Protein AF-A0A7W1P837-F1 (afdb_monomer)

Structure (mmCIF, N/CA/C/O backbone):
data_AF-A0A7W1P837-F1
#
_entry.id   AF-A0A7W1P837-F1
#
loop_
_atom_site.group_PDB
_atom_site.id
_atom_site.type_symbol
_atom_site.label_atom_id
_atom_site.label_alt_id
_atom_site.label_comp_id
_atom_site.label_asym_id
_atom_site.label_entity_id
_atom_site.label_seq_id
_atom_site.pdbx_PDB_ins_code
_atom_site.Cartn_x
_atom_site.Cartn_y
_atom_site.Cartn_z
_atom_site.occupancy
_atom_site.B_iso_or_equiv
_atom_site.auth_seq_id
_atom_site.auth_comp_id
_atom_site.auth_asym_id
_atom_site.auth_atom_id
_atom_site.pdbx_PDB_model_num
ATOM 1 N N . MET A 1 1 ? 48.518 6.391 -55.895 1.00 60.28 1 MET A N 1
ATOM 2 C CA . MET A 1 1 ? 48.719 6.227 -54.437 1.00 60.28 1 MET A CA 1
ATOM 3 C C . MET A 1 1 ? 47.821 7.145 -53.599 1.00 60.28 1 MET A C 1
ATOM 5 O O . MET A 1 1 ? 47.136 6.617 -52.742 1.00 60.28 1 MET A O 1
ATOM 9 N N . ARG A 1 2 ? 47.715 8.458 -53.885 1.00 61.59 2 ARG A N 1
ATOM 10 C CA . ARG A 1 2 ? 46.823 9.397 -53.152 1.00 61.59 2 ARG A CA 1
ATOM 11 C C . ARG A 1 2 ? 45.333 8.993 -53.099 1.00 61.59 2 ARG A C 1
ATOM 13 O O . ARG A 1 2 ? 44.737 8.993 -52.039 1.00 61.59 2 ARG A O 1
ATOM 20 N N . ARG A 1 3 ? 44.755 8.502 -54.205 1.00 66.06 3 ARG A N 1
ATOM 21 C CA . ARG A 1 3 ? 43.342 8.059 -54.225 1.00 66.06 3 ARG A CA 1
ATOM 22 C C . ARG A 1 3 ? 43.028 6.875 -53.295 1.00 66.06 3 ARG A C 1
ATOM 24 O O . ARG A 1 3 ? 41.887 6.719 -52.885 1.00 66.06 3 ARG A O 1
ATOM 31 N N . MET A 1 4 ? 44.022 6.040 -52.971 1.00 67.19 4 MET A N 1
ATOM 32 C CA . MET A 1 4 ? 43.840 4.907 -52.052 1.00 67.19 4 MET A CA 1
ATOM 33 C C . MET A 1 4 ? 43.934 5.347 -50.589 1.00 67.19 4 MET A C 1
ATOM 35 O O . MET A 1 4 ? 43.192 4.832 -49.762 1.00 67.19 4 MET A O 1
ATOM 39 N N . THR A 1 5 ? 44.793 6.322 -50.270 1.00 74.00 5 THR A N 1
ATOM 40 C CA . THR A 1 5 ? 44.876 6.886 -48.913 1.00 74.00 5 THR A CA 1
ATOM 41 C C . THR A 1 5 ? 43.612 7.665 -48.554 1.00 74.00 5 THR A C 1
ATOM 43 O O . THR A 1 5 ? 43.130 7.546 -47.431 1.00 74.00 5 THR A O 1
ATOM 46 N N . ASP A 1 6 ? 43.018 8.367 -49.524 1.00 75.12 6 ASP A N 1
ATOM 47 C CA . ASP A 1 6 ? 41.766 9.111 -49.332 1.00 75.12 6 ASP A CA 1
ATOM 48 C C . A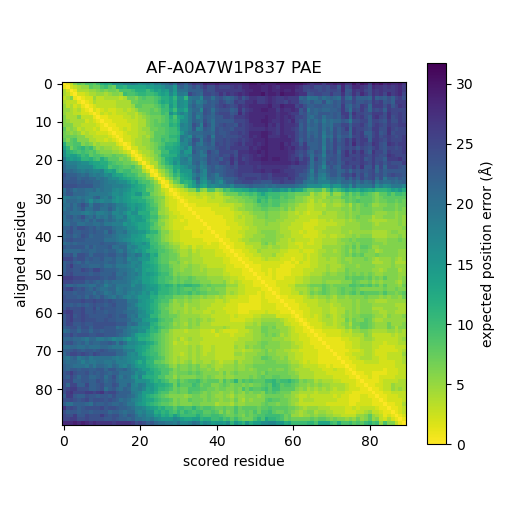SP A 1 6 ? 40.576 8.163 -49.081 1.00 75.12 6 ASP A C 1
ATOM 50 O O . ASP A 1 6 ? 39.746 8.409 -48.207 1.00 75.12 6 ASP A O 1
ATOM 54 N N . ALA A 1 7 ? 40.528 7.030 -49.794 1.00 75.69 7 ALA A N 1
ATOM 55 C CA . ALA A 1 7 ? 39.500 6.005 -49.610 1.00 75.69 7 ALA A CA 1
ATOM 56 C C . ALA A 1 7 ? 39.597 5.313 -48.239 1.00 75.69 7 ALA A C 1
ATOM 58 O O . 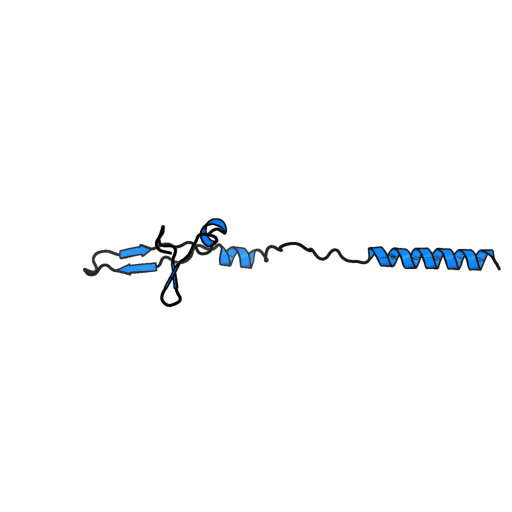ALA A 1 7 ? 38.579 5.091 -47.587 1.00 75.69 7 ALA A O 1
ATOM 59 N N . ILE A 1 8 ? 40.814 5.016 -47.771 1.00 80.62 8 ILE A N 1
ATOM 60 C CA . ILE A 1 8 ? 41.041 4.430 -46.440 1.00 80.62 8 ILE A CA 1
ATOM 61 C C . ILE A 1 8 ? 40.638 5.420 -45.339 1.00 80.62 8 ILE A C 1
ATOM 63 O O . ILE A 1 8 ? 39.984 5.027 -44.374 1.00 80.62 8 ILE A O 1
ATOM 67 N N . GLY A 1 9 ? 40.966 6.706 -45.505 1.00 80.31 9 GLY A N 1
ATOM 68 C CA . GLY A 1 9 ? 40.551 7.760 -44.578 1.00 80.31 9 GLY A CA 1
ATOM 69 C C . GLY A 1 9 ? 39.029 7.889 -44.479 1.00 80.31 9 GLY A C 1
ATOM 70 O O . GLY A 1 9 ? 38.488 7.942 -43.377 1.00 80.31 9 GLY A O 1
ATOM 71 N N . LEU A 1 10 ? 38.324 7.855 -45.614 1.00 81.12 10 LEU A N 1
ATOM 72 C CA . LEU A 1 10 ? 36.862 7.927 -45.644 1.00 81.12 10 LEU A CA 1
ATOM 73 C C . LEU A 1 10 ? 36.208 6.720 -44.955 1.00 81.12 10 LEU A C 1
ATOM 75 O O . LEU A 1 10 ? 35.274 6.892 -44.175 1.00 81.12 10 LEU A O 1
ATOM 79 N N . VAL A 1 11 ? 36.720 5.510 -45.197 1.00 83.25 11 VAL A N 1
ATOM 80 C CA . VAL A 1 11 ? 36.220 4.283 -44.554 1.00 83.25 11 VAL A CA 1
ATOM 81 C C . VAL A 1 11 ? 36.471 4.307 -43.044 1.00 83.25 11 VAL A C 1
ATOM 83 O O . VAL A 1 11 ? 35.589 3.925 -42.278 1.00 83.25 11 VAL A O 1
ATOM 86 N N . ALA A 1 12 ? 37.625 4.810 -42.600 1.00 80.88 12 ALA A N 1
ATOM 87 C CA . ALA A 1 12 ? 37.930 4.952 -41.178 1.00 80.88 12 ALA A CA 1
ATOM 88 C C . ALA A 1 12 ? 36.992 5.956 -40.480 1.00 80.88 12 ALA A C 1
ATOM 90 O O . ALA A 1 12 ? 36.519 5.691 -39.375 1.00 80.88 12 ALA A O 1
ATOM 91 N N . VAL A 1 13 ? 36.664 7.071 -41.140 1.00 81.88 13 VAL A N 1
ATOM 92 C CA . VAL A 1 13 ? 35.699 8.062 -40.630 1.00 81.88 13 VAL A CA 1
ATOM 93 C C . VAL A 1 13 ? 34.278 7.489 -40.583 1.00 81.88 13 VAL A C 1
ATOM 95 O O . VAL A 1 13 ? 33.556 7.700 -39.604 1.00 81.88 13 VAL A O 1
ATOM 98 N N . LEU A 1 14 ? 33.877 6.715 -41.595 1.00 80.00 14 LEU A N 1
ATOM 99 C CA . LEU A 1 14 ? 32.570 6.051 -41.615 1.00 80.00 14 LEU A CA 1
ATOM 100 C C . LEU A 1 14 ? 32.449 4.991 -40.504 1.00 80.00 14 LEU A C 1
ATOM 102 O O . LEU A 1 14 ? 31.423 4.894 -39.836 1.00 80.00 14 LEU A O 1
ATOM 106 N N . ALA A 1 15 ? 33.513 4.222 -40.263 1.00 77.75 15 ALA A N 1
ATOM 107 C CA . ALA A 1 15 ? 33.544 3.216 -39.204 1.00 77.75 15 ALA A CA 1
ATOM 108 C C . ALA A 1 15 ? 33.532 3.847 -37.799 1.00 77.75 15 ALA A C 1
ATOM 110 O O . ALA A 1 15 ? 32.837 3.359 -36.908 1.00 77.75 15 ALA A O 1
ATOM 111 N N . ALA A 1 16 ? 34.247 4.959 -37.604 1.00 76.75 16 ALA A N 1
ATOM 112 C CA . ALA A 1 16 ? 34.266 5.679 -36.331 1.00 76.75 16 ALA A CA 1
ATOM 113 C C . ALA A 1 16 ? 32.908 6.324 -35.997 1.00 76.75 16 ALA A C 1
ATOM 115 O O . ALA A 1 16 ? 32.506 6.358 -34.835 1.00 76.75 16 ALA A O 1
ATOM 116 N N . THR A 1 17 ? 32.173 6.795 -37.008 1.00 72.12 17 THR A N 1
ATOM 117 C CA . THR A 1 17 ? 30.840 7.388 -36.815 1.00 72.12 17 THR A CA 1
ATOM 118 C C . THR A 1 17 ? 29.761 6.345 -36.530 1.00 72.12 17 THR A C 1
ATOM 120 O O . THR A 1 17 ? 28.863 6.620 -35.739 1.00 72.12 17 THR A O 1
ATOM 123 N N . ALA A 1 18 ? 29.876 5.123 -37.060 1.00 70.25 18 ALA A N 1
ATOM 124 C CA . ALA A 1 18 ? 28.963 4.022 -36.733 1.00 70.25 18 ALA A CA 1
ATOM 125 C C . ALA A 1 18 ? 29.011 3.616 -35.244 1.00 70.25 18 ALA A C 1
ATOM 127 O O . ALA A 1 18 ? 27.982 3.272 -34.663 1.00 70.25 18 ALA A O 1
ATOM 128 N N . GLY A 1 19 ? 30.182 3.713 -34.600 1.00 68.25 19 GLY A N 1
ATOM 129 C CA . GLY A 1 19 ? 30.349 3.421 -33.170 1.00 68.25 19 GLY A CA 1
ATOM 130 C C . GLY A 1 19 ? 29.615 4.392 -32.235 1.00 68.25 19 GLY A C 1
ATOM 131 O O . GLY A 1 19 ? 29.229 4.001 -31.136 1.00 68.25 19 GLY A O 1
ATOM 132 N N . LEU A 1 20 ? 29.357 5.631 -32.674 1.00 68.75 20 LEU A N 1
ATOM 133 C CA . LEU A 1 20 ? 28.609 6.629 -31.894 1.00 68.75 20 LEU A CA 1
ATOM 134 C C . LEU A 1 20 ? 27.114 6.284 -31.769 1.00 68.75 20 LEU A C 1
ATOM 136 O O . LEU A 1 20 ? 26.479 6.685 -30.799 1.00 68.75 20 LEU A O 1
ATOM 140 N N . PHE A 1 21 ? 26.560 5.506 -32.705 1.00 63.44 21 PHE A N 1
ATOM 141 C CA . PHE A 1 21 ? 25.156 5.070 -32.696 1.00 63.44 21 PHE A CA 1
ATOM 142 C C . PHE A 1 21 ? 24.946 3.692 -32.044 1.00 63.44 21 PHE A C 1
ATOM 144 O O . PHE A 1 21 ? 23.819 3.209 -31.978 1.00 63.44 21 PHE A O 1
ATOM 151 N N . ALA A 1 22 ? 26.011 3.052 -31.546 1.00 63.44 22 ALA A N 1
ATOM 152 C CA . ALA A 1 22 ? 25.955 1.726 -30.924 1.00 63.44 22 ALA A CA 1
ATOM 153 C C . ALA A 1 22 ? 25.518 1.747 -29.444 1.00 63.44 22 ALA A C 1
ATOM 155 O O . ALA A 1 22 ? 25.490 0.704 -28.790 1.00 63.44 22 ALA A O 1
ATOM 156 N N . GLN A 1 23 ? 25.184 2.917 -28.891 1.00 70.50 23 GLN A N 1
ATOM 157 C CA . GLN A 1 23 ? 24.647 3.014 -27.538 1.00 70.50 23 GLN A CA 1
ATOM 158 C C . GLN A 1 23 ? 23.219 2.461 -27.526 1.00 70.50 23 GLN A C 1
ATOM 160 O O . GLN A 1 23 ? 22.289 3.101 -28.014 1.00 70.50 23 GLN A O 1
ATOM 165 N N . SER A 1 24 ? 23.031 1.264 -26.963 1.00 64.94 24 SER A N 1
ATOM 166 C CA . SER A 1 24 ? 21.689 0.752 -26.695 1.00 64.94 24 SER A CA 1
ATOM 167 C C . SER A 1 24 ? 20.965 1.741 -25.786 1.00 64.94 24 SER A C 1
ATOM 169 O O . SER A 1 24 ? 21.456 2.040 -24.694 1.00 64.94 24 SER A O 1
ATOM 171 N N . THR A 1 25 ? 19.790 2.216 -26.190 1.00 65.38 25 THR A N 1
ATOM 172 C CA . THR A 1 25 ? 18.870 2.918 -25.295 1.00 65.38 25 THR A CA 1
ATOM 173 C C . THR A 1 25 ? 18.330 1.903 -24.291 1.00 65.38 25 THR A C 1
ATOM 175 O O . THR A 1 25 ? 17.240 1.358 -24.465 1.00 65.38 25 THR A O 1
ATOM 178 N N . ALA A 1 26 ? 19.115 1.589 -23.258 1.00 67.44 26 ALA A N 1
ATOM 179 C CA . ALA A 1 26 ? 18.573 0.962 -22.065 1.00 67.44 26 ALA A CA 1
ATOM 180 C C . ALA A 1 26 ? 17.427 1.860 -21.594 1.00 67.44 26 ALA A C 1
ATOM 182 O O . ALA A 1 26 ? 17.585 3.077 -21.537 1.00 67.44 26 ALA A O 1
ATOM 183 N N . SER A 1 27 ? 16.257 1.282 -21.348 1.00 68.62 27 SER A N 1
ATOM 184 C CA . SER A 1 27 ? 15.068 2.023 -20.940 1.00 68.62 27 SER A CA 1
ATOM 185 C C . SER A 1 27 ? 15.370 2.824 -19.669 1.00 68.62 27 SER A C 1
ATOM 187 O O . SER A 1 27 ? 15.425 2.260 -18.580 1.00 68.62 27 SER A O 1
ATOM 189 N N . THR A 1 28 ? 15.586 4.133 -19.802 1.00 73.31 28 THR A N 1
ATOM 190 C CA . THR A 1 28 ? 15.994 5.042 -18.716 1.00 73.31 28 THR A CA 1
ATOM 191 C C . THR A 1 28 ? 14.820 5.500 -17.837 1.00 73.31 28 THR A C 1
ATOM 193 O O . THR A 1 28 ? 14.919 6.506 -17.139 1.00 73.31 28 THR A O 1
ATOM 196 N N . GLY A 1 29 ? 13.696 4.780 -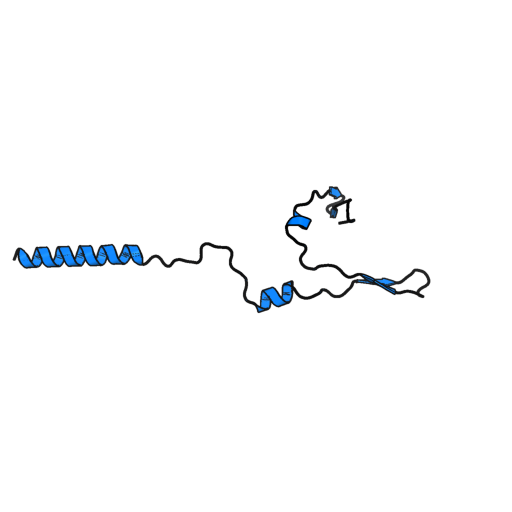17.869 1.00 81.88 29 GLY A N 1
ATOM 197 C CA . GLY A 1 29 ? 12.465 5.116 -17.153 1.00 81.88 29 GLY A CA 1
ATOM 198 C C . GLY A 1 29 ? 12.100 4.104 -16.070 1.00 81.88 29 GLY A C 1
ATOM 199 O O . GLY A 1 29 ? 12.717 3.047 -15.948 1.00 81.88 29 GLY A O 1
ATOM 200 N N . TYR A 1 30 ? 11.058 4.422 -15.298 1.00 85.44 30 TYR A N 1
ATOM 201 C CA . TYR A 1 30 ? 10.439 3.457 -14.392 1.00 85.44 30 TYR A CA 1
ATOM 202 C C . TYR A 1 30 ? 9.935 2.257 -15.189 1.00 85.44 30 TYR A C 1
ATOM 204 O O . TYR A 1 30 ? 9.145 2.404 -16.121 1.00 85.44 30 TYR A O 1
ATOM 212 N N . LEU A 1 31 ? 10.408 1.072 -14.814 1.00 87.25 31 LEU A N 1
ATOM 213 C CA . LEU A 1 31 ? 10.009 -0.174 -15.448 1.00 87.25 31 LEU A CA 1
ATOM 214 C C . LEU A 1 31 ? 8.917 -0.832 -14.629 1.00 87.25 31 LEU A C 1
ATOM 216 O O . LEU A 1 31 ? 9.035 -0.982 -13.412 1.00 87.25 31 LEU A O 1
ATOM 220 N N . THR A 1 32 ? 7.865 -1.258 -15.315 1.00 90.25 32 THR A N 1
ATOM 221 C CA . THR A 1 32 ? 6.864 -2.126 -14.713 1.00 90.25 32 THR A CA 1
ATOM 222 C C . THR A 1 32 ? 7.468 -3.521 -14.539 1.00 90.25 32 THR A C 1
ATOM 224 O O . THR A 1 32 ? 8.060 -4.048 -15.487 1.00 90.25 32 THR A O 1
ATOM 227 N N . PRO A 1 33 ? 7.336 -4.139 -13.353 1.00 91.62 33 PRO A N 1
ATOM 228 C CA . PRO A 1 33 ? 7.741 -5.523 -13.151 1.00 91.62 33 PRO A CA 1
ATOM 229 C C . PRO A 1 33 ? 7.006 -6.485 -14.101 1.00 91.62 33 PRO A C 1
ATOM 231 O O . PRO A 1 33 ? 5.943 -6.149 -14.630 1.00 91.62 33 PRO A O 1
ATOM 234 N N . PRO A 1 34 ? 7.515 -7.716 -14.289 1.00 95.81 34 PRO A N 1
ATOM 235 C CA . PRO A 1 34 ? 6.773 -8.761 -14.985 1.00 95.81 34 PRO A CA 1
ATOM 236 C C . PRO A 1 34 ? 5.375 -8.957 -14.389 1.00 95.81 34 PRO A C 1
ATOM 238 O O . PRO A 1 34 ? 5.204 -8.909 -13.169 1.00 95.81 34 PRO A O 1
ATOM 241 N N . LYS A 1 35 ? 4.388 -9.251 -15.246 1.00 95.19 35 LYS A N 1
ATOM 242 C CA . LYS A 1 35 ? 2.969 -9.350 -14.865 1.00 95.19 35 LYS A CA 1
ATOM 243 C C . LYS A 1 35 ? 2.712 -10.253 -13.654 1.00 95.19 35 LYS A C 1
ATOM 245 O O . LYS A 1 35 ? 1.932 -9.882 -12.794 1.00 95.19 35 LYS A O 1
ATOM 250 N N . ALA A 1 36 ? 3.409 -11.383 -13.541 1.00 96.88 36 ALA A N 1
ATOM 251 C CA . ALA A 1 36 ? 3.252 -12.287 -12.399 1.00 96.88 36 ALA A CA 1
ATOM 252 C C . ALA A 1 36 ? 3.536 -11.610 -11.044 1.00 96.88 36 ALA A C 1
ATOM 254 O O . ALA A 1 36 ? 2.890 -11.932 -10.056 1.00 96.88 36 ALA A O 1
ATOM 255 N N . ILE A 1 37 ? 4.480 -10.664 -10.992 1.00 94.56 37 ILE A N 1
ATOM 256 C CA . ILE A 1 37 ? 4.793 -9.914 -9.769 1.00 94.56 37 ILE A CA 1
ATOM 257 C C . ILE A 1 37 ? 3.705 -8.883 -9.480 1.00 94.56 37 ILE A C 1
ATOM 259 O O . ILE A 1 37 ? 3.276 -8.765 -8.338 1.00 94.56 37 ILE A O 1
ATOM 263 N N . VAL A 1 38 ? 3.243 -8.175 -10.513 1.00 93.38 38 VAL A N 1
ATOM 264 C CA . VAL A 1 38 ? 2.135 -7.214 -10.399 1.00 93.38 38 VAL A CA 1
ATOM 265 C C . VAL A 1 38 ? 0.884 -7.915 -9.870 1.00 93.38 38 VAL A C 1
ATOM 267 O O . VAL A 1 38 ? 0.325 -7.484 -8.871 1.00 93.38 38 VAL A O 1
ATOM 270 N N . ASP A 1 39 ? 0.526 -9.061 -10.450 1.00 94.06 39 ASP A N 1
ATOM 271 C CA . ASP A 1 39 ? -0.661 -9.828 -10.066 1.00 94.06 39 ASP A CA 1
ATOM 272 C C . ASP A 1 39 ? -0.606 -10.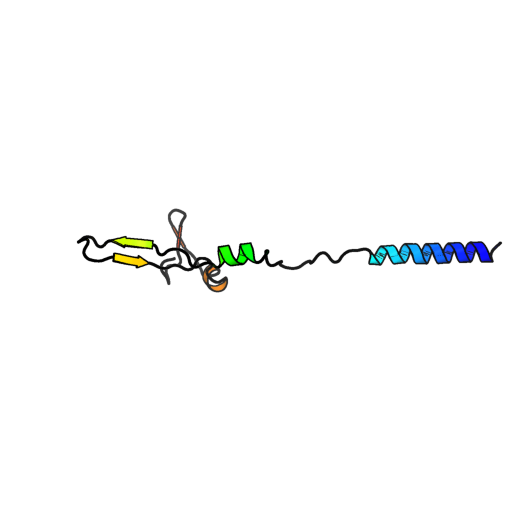313 -8.605 1.00 94.06 39 ASP A C 1
ATOM 274 O O . ASP A 1 39 ? -1.632 -10.362 -7.934 1.00 94.06 39 ASP A O 1
ATOM 278 N N . ILE A 1 40 ? 0.583 -10.657 -8.091 1.00 91.81 40 ILE A N 1
ATOM 279 C CA . ILE A 1 40 ? 0.761 -11.048 -6.683 1.00 91.81 40 ILE A CA 1
ATOM 280 C C . ILE A 1 40 ? 0.577 -9.848 -5.748 1.00 91.81 40 ILE A C 1
ATOM 282 O O . ILE A 1 40 ? -0.010 -9.997 -4.677 1.00 91.81 40 ILE A O 1
ATOM 286 N N . LEU A 1 41 ? 1.103 -8.680 -6.119 1.00 90.44 4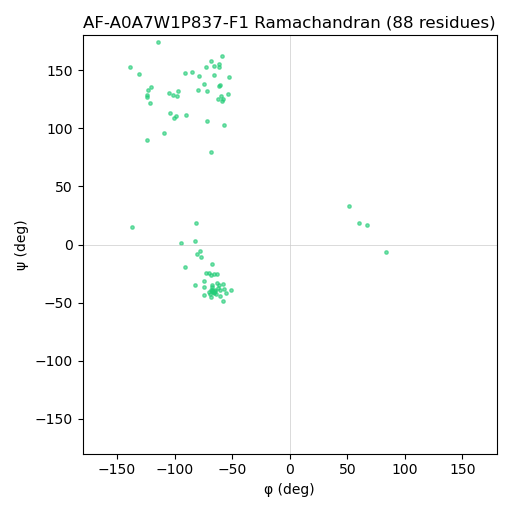1 LEU A N 1
ATOM 287 C CA . LEU A 1 41 ? 1.038 -7.481 -5.282 1.00 90.44 41 LEU A CA 1
ATOM 288 C C . LEU A 1 41 ? -0.360 -6.846 -5.278 1.00 90.44 41 LEU A C 1
ATOM 290 O O . LEU A 1 41 ? -0.811 -6.378 -4.231 1.00 90.44 41 LEU A O 1
ATOM 294 N N . ASP A 1 42 ? -1.046 -6.881 -6.420 1.00 89.81 42 ASP A N 1
ATOM 295 C CA . ASP A 1 42 ? -2.396 -6.336 -6.599 1.00 89.81 42 ASP A CA 1
ATOM 296 C C . ASP A 1 42 ? -3.498 -7.279 -6.087 1.00 89.81 42 ASP A C 1
ATOM 298 O O . ASP A 1 42 ? -4.668 -6.895 -6.031 1.00 89.81 42 ASP A O 1
ATOM 302 N N . ALA A 1 43 ? -3.156 -8.513 -5.704 1.00 91.69 43 ALA A N 1
ATOM 303 C CA . ALA A 1 43 ? -4.118 -9.454 -5.151 1.00 91.69 43 ALA A CA 1
ATOM 304 C C . ALA A 1 43 ? -4.752 -8.921 -3.851 1.00 91.69 43 ALA A C 1
ATOM 306 O O . ALA A 1 43 ? -4.077 -8.394 -2.958 1.00 91.69 43 ALA A O 1
ATOM 307 N N . GLU A 1 44 ? -6.069 -9.110 -3.728 1.00 89.75 44 GLU A N 1
ATOM 308 C CA . GLU A 1 44 ? -6.819 -8.766 -2.519 1.00 89.75 44 GLU A CA 1
ATOM 309 C C . GLU A 1 44 ? -6.289 -9.603 -1.338 1.00 89.75 44 GLU A C 1
ATOM 311 O O . GLU A 1 44 ? -6.244 -10.838 -1.423 1.00 89.75 44 GLU A O 1
ATOM 316 N N . PRO A 1 45 ? -5.868 -8.969 -0.231 1.00 90.12 45 PRO A N 1
ATOM 317 C CA . PRO A 1 45 ? -5.367 -9.696 0.916 1.00 90.12 45 PRO A CA 1
ATOM 318 C C . PRO A 1 45 ? -6.525 -10.380 1.642 1.00 90.12 45 PRO A C 1
ATOM 320 O O . PRO A 1 45 ? -7.665 -9.912 1.642 1.00 90.12 45 PRO A O 1
ATOM 323 N N . LEU A 1 46 ? -6.220 -11.481 2.325 1.00 93.25 46 LEU A N 1
ATOM 324 C CA . LEU A 1 46 ? -7.210 -12.141 3.167 1.00 93.25 46 LEU A CA 1
ATOM 325 C C . LEU A 1 46 ? -7.673 -11.184 4.280 1.00 93.25 46 LEU A C 1
ATOM 327 O O . LEU A 1 46 ? -6.834 -10.519 4.901 1.00 93.25 46 LEU A O 1
ATOM 331 N N . PRO A 1 47 ? -8.986 -11.116 4.561 1.00 94.12 47 PRO A N 1
ATOM 332 C CA . PRO A 1 47 ? -9.496 -10.250 5.608 1.00 94.12 47 PRO A CA 1
ATOM 333 C C . PRO A 1 47 ? -8.999 -10.716 6.978 1.00 94.12 47 PRO A C 1
ATOM 335 O O . PRO A 1 47 ? -8.874 -11.912 7.252 1.00 94.12 47 PRO A O 1
ATOM 338 N N . MET A 1 48 ? -8.759 -9.761 7.873 1.00 94.69 48 MET A N 1
ATOM 339 C CA . MET A 1 48 ? -8.510 -10.061 9.277 1.00 94.69 48 MET A CA 1
ATOM 340 C C . MET A 1 48 ? -9.816 -10.438 9.970 1.00 94.69 48 MET A C 1
ATOM 342 O O . MET A 1 48 ? -10.846 -9.793 9.783 1.00 94.69 48 MET A O 1
ATOM 346 N N . VAL A 1 49 ? -9.760 -11.463 10.812 1.00 96.19 49 VAL A N 1
ATOM 347 C CA . VAL A 1 49 ? -10.911 -11.933 11.584 1.00 96.19 49 VAL A CA 1
ATOM 348 C C . VAL A 1 49 ? -10.803 -11.409 13.010 1.00 96.19 49 VAL A C 1
ATOM 350 O O . VAL A 1 49 ? -9.782 -11.602 13.670 1.00 96.19 49 VAL A O 1
ATOM 353 N N . SER A 1 50 ? -11.868 -10.778 13.497 1.00 96.44 50 SER A N 1
ATOM 354 C CA . SER A 1 50 ? -12.019 -10.401 14.903 1.00 96.44 50 SER A CA 1
ATOM 355 C C . SER A 1 50 ? -13.299 -11.010 15.464 1.00 96.44 50 SER A C 1
ATOM 357 O O . SER A 1 50 ? -14.353 -10.945 14.832 1.00 96.44 50 SER A O 1
ATOM 359 N N . ILE A 1 51 ? -13.207 -11.627 16.640 1.00 97.50 51 ILE A N 1
ATOM 360 C CA . ILE A 1 51 ? -14.324 -12.315 17.293 1.00 97.50 51 ILE A CA 1
ATOM 361 C C . ILE A 1 51 ? -14.822 -11.444 18.444 1.00 97.50 51 ILE A C 1
ATOM 363 O O . ILE A 1 51 ? -14.029 -10.989 19.271 1.00 97.50 51 ILE A O 1
ATOM 367 N N . GLY A 1 52 ? -16.137 -11.225 18.506 1.00 97.19 52 GLY A N 1
ATOM 368 C CA . GLY A 1 52 ? -16.761 -10.449 19.572 1.00 97.19 52 GLY A CA 1
ATOM 369 C C . GLY A 1 52 ? -16.548 -11.083 20.958 1.00 97.19 52 GLY A C 1
ATOM 370 O O . GLY A 1 52 ? -16.444 -12.307 21.061 1.00 97.19 52 GLY A O 1
ATOM 371 N N . PRO A 1 53 ? -16.541 -10.297 22.052 1.00 96.12 53 PRO A N 1
ATOM 372 C CA . PRO A 1 53 ? -16.307 -10.823 23.403 1.00 96.12 53 PRO A CA 1
ATOM 373 C C . PRO A 1 53 ? -17.296 -11.925 23.819 1.00 96.12 53 PRO A C 1
ATOM 375 O O . PRO A 1 53 ? -16.901 -12.911 24.438 1.00 96.12 53 PRO A O 1
ATOM 378 N N . ALA A 1 54 ? -18.568 -11.782 23.427 1.00 97.56 54 ALA A N 1
ATOM 379 C CA . ALA A 1 54 ? -19.623 -12.771 23.660 1.00 97.56 54 ALA A CA 1
ATOM 380 C C . ALA A 1 54 ? -19.567 -13.977 22.697 1.00 97.56 54 ALA A C 1
ATOM 382 O O . ALA A 1 54 ? -20.318 -14.927 22.868 1.00 97.56 54 ALA A O 1
ATOM 383 N N . ARG A 1 55 ? -18.66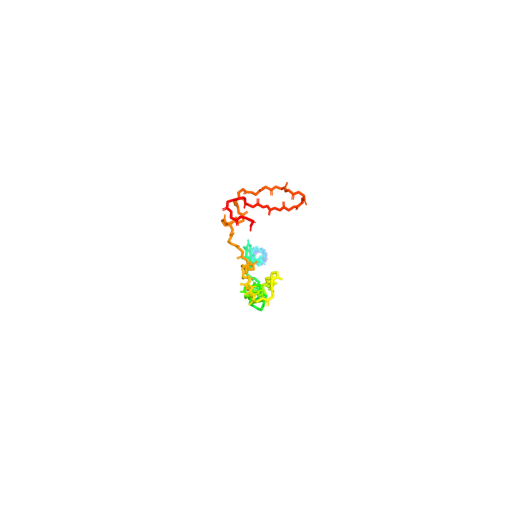9 -13.963 21.699 1.00 95.31 55 ARG A N 1
ATOM 384 C CA . ARG A 1 55 ? -18.516 -14.982 20.641 1.00 95.31 55 ARG A CA 1
ATOM 385 C C . ARG A 1 55 ? -19.742 -15.197 19.742 1.00 95.31 55 ARG A C 1
ATOM 387 O O . ARG A 1 55 ? -19.814 -16.195 19.038 1.00 95.31 55 ARG A O 1
ATOM 394 N N . GLU A 1 56 ? -20.668 -14.245 19.721 1.00 97.62 56 GLU A N 1
ATOM 395 C CA . GLU A 1 56 ? -21.871 -14.293 18.875 1.00 97.62 56 GLU A CA 1
ATOM 396 C C . GLU A 1 56 ? -21.667 -13.639 17.502 1.00 97.62 56 GLU A C 1
ATOM 398 O O . GLU A 1 56 ? -22.416 -13.899 16.565 1.00 97.62 56 GLU A O 1
ATOM 403 N N . THR A 1 57 ? -20.649 -12.786 17.367 1.00 97.38 57 THR A N 1
ATOM 404 C CA . THR A 1 57 ? -20.386 -12.015 16.150 1.00 97.38 57 THR A CA 1
ATOM 405 C C . THR A 1 57 ? -18.933 -12.133 15.712 1.00 97.38 57 THR A C 1
ATOM 407 O O . THR A 1 57 ? -18.012 -12.235 16.528 1.00 97.38 57 THR A O 1
ATOM 410 N N . ILE A 1 58 ? -18.738 -12.106 14.394 1.00 97.38 58 ILE A N 1
ATOM 411 C CA . ILE A 1 58 ? -17.429 -12.086 13.746 1.00 97.38 58 ILE A CA 1
ATOM 412 C C . ILE A 1 58 ? -17.376 -10.864 12.834 1.00 97.38 58 ILE A C 1
ATOM 414 O O . ILE A 1 58 ? -18.261 -10.667 12.003 1.00 97.38 58 ILE A O 1
ATOM 418 N N . ALA A 1 59 ? -16.326 -10.061 12.979 1.00 96.56 59 ALA A N 1
ATOM 419 C CA . ALA A 1 59 ? -15.996 -8.992 12.050 1.00 96.56 59 ALA A CA 1
ATOM 420 C C . ALA A 1 59 ? -14.920 -9.477 11.069 1.00 96.56 59 ALA A C 1
ATOM 422 O O . ALA A 1 59 ? -13.870 -9.972 11.486 1.00 96.56 59 ALA A O 1
ATOM 423 N N . LEU A 1 60 ? -15.186 -9.309 9.772 1.00 96.12 60 LEU A N 1
ATOM 424 C CA . LEU A 1 60 ? -14.214 -9.496 8.696 1.00 96.12 60 LEU A CA 1
ATOM 425 C C . LEU A 1 60 ? -13.707 -8.119 8.265 1.00 96.12 60 LEU A C 1
ATOM 427 O O . LEU A 1 60 ? -14.442 -7.329 7.675 1.00 96.12 60 LEU A O 1
ATOM 431 N N . LEU A 1 61 ? -12.459 -7.820 8.604 1.00 93.31 61 LEU A N 1
ATOM 432 C CA . LEU A 1 61 ? -11.825 -6.529 8.376 1.00 93.31 61 LEU A CA 1
ATOM 433 C C . LEU A 1 61 ? -10.960 -6.612 7.118 1.00 93.31 61 LEU A C 1
ATOM 435 O O . LEU A 1 61 ? -9.934 -7.292 7.105 1.00 93.31 61 LEU A O 1
ATOM 439 N N . SER A 1 62 ? -11.379 -5.921 6.061 1.00 90.62 62 SER A N 1
ATOM 440 C CA . SER A 1 62 ? -10.626 -5.844 4.804 1.00 90.62 62 SER A CA 1
ATOM 441 C C . SER A 1 62 ? -9.673 -4.650 4.823 1.00 90.62 62 SER A C 1
ATOM 443 O O . SER A 1 62 ? -9.974 -3.618 5.426 1.00 90.62 62 SER A O 1
ATOM 445 N N . ARG A 1 63 ? -8.522 -4.780 4.161 1.00 86.31 63 ARG A N 1
ATOM 446 C CA . ARG A 1 63 ? -7.526 -3.710 4.020 1.00 86.31 63 ARG A CA 1
ATOM 447 C C . ARG A 1 63 ? -6.972 -3.697 2.604 1.00 86.31 63 ARG A C 1
ATOM 449 O O . ARG A 1 63 ? -6.886 -4.741 1.973 1.00 86.31 63 ARG A O 1
ATOM 456 N N . ARG A 1 64 ? -6.527 -2.534 2.136 1.00 86.12 64 ARG A N 1
ATOM 457 C CA . ARG A 1 64 ? -5.852 -2.414 0.840 1.00 86.12 64 ARG A CA 1
ATOM 458 C C . ARG A 1 64 ? -4.383 -2.843 0.965 1.00 86.12 64 ARG A C 1
ATOM 460 O O . ARG A 1 64 ? -3.699 -2.398 1.888 1.00 86.12 64 ARG A O 1
ATOM 467 N N . SER A 1 65 ? -3.902 -3.681 0.043 1.00 86.81 65 SER A N 1
ATOM 468 C CA . SER A 1 65 ? -2.485 -4.089 -0.030 1.00 86.81 65 SER A CA 1
ATOM 469 C C . SER A 1 65 ? -1.574 -2.940 -0.469 1.00 86.81 65 SER A C 1
ATOM 471 O O . SER A 1 65 ? -0.515 -2.731 0.117 1.00 86.81 65 SER A O 1
ATOM 473 N N . MET A 1 66 ? -2.012 -2.166 -1.468 1.00 89.62 66 MET A N 1
ATOM 474 C CA . MET A 1 66 ? -1.265 -1.050 -2.056 1.00 89.62 66 MET A CA 1
ATOM 475 C C . MET A 1 66 ? -2.090 0.247 -1.997 1.00 89.62 66 MET A C 1
ATOM 477 O O . MET A 1 66 ? -2.875 0.516 -2.908 1.00 89.62 66 MET A O 1
ATOM 481 N N . PRO A 1 67 ? -1.985 1.041 -0.913 1.00 88.31 67 PRO A N 1
ATOM 482 C CA . PRO A 1 67 ? -2.580 2.377 -0.857 1.00 88.31 67 PRO A CA 1
ATOM 483 C C . PRO A 1 67 ? -1.986 3.299 -1.926 1.00 88.31 67 PRO A C 1
ATOM 485 O O . PRO A 1 67 ? -0.870 3.085 -2.406 1.00 88.31 67 PRO A O 1
ATOM 488 N N . SER A 1 68 ? -2.747 4.322 -2.321 1.00 90.81 68 SER A N 1
ATOM 489 C CA . SER A 1 68 ? -2.289 5.262 -3.344 1.00 90.81 68 SER A CA 1
ATOM 490 C C . SER A 1 68 ? -1.122 6.106 -2.830 1.00 90.81 68 SER A C 1
ATOM 492 O O . SER A 1 68 ? -0.938 6.299 -1.627 1.00 90.81 68 SER A O 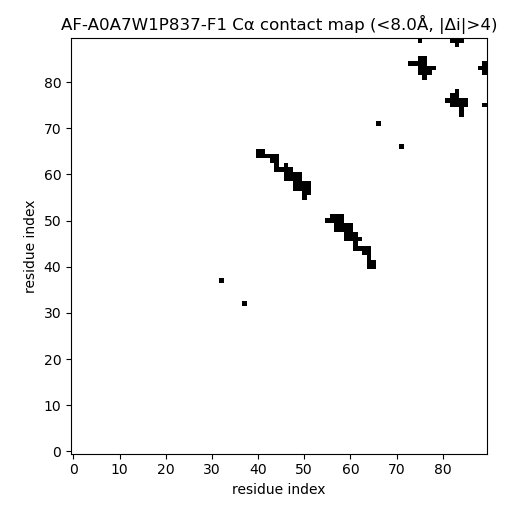1
ATOM 494 N N . ILE A 1 69 ? -0.341 6.656 -3.760 1.00 91.25 69 ILE A N 1
ATOM 495 C CA . ILE A 1 69 ? 0.761 7.560 -3.413 1.00 91.25 69 ILE A CA 1
ATOM 496 C C . ILE A 1 69 ? 0.232 8.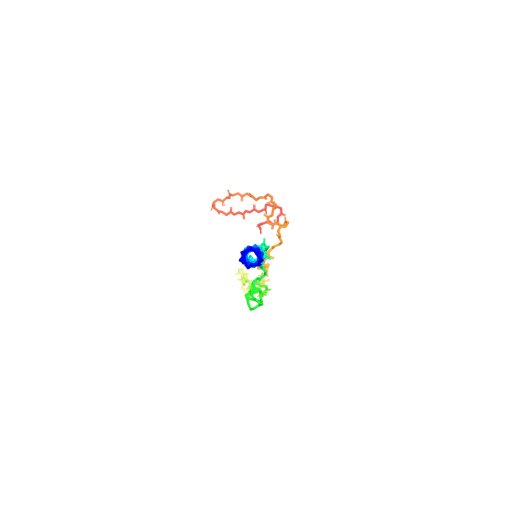794 -2.673 1.00 91.25 69 ILE A C 1
ATOM 498 O O . ILE A 1 69 ? 0.845 9.217 -1.699 1.00 91.25 69 ILE A O 1
ATOM 502 N N . ASP A 1 70 ? -0.924 9.323 -3.077 1.00 93.56 70 ASP A N 1
ATOM 503 C CA . ASP A 1 70 ? -1.539 10.490 -2.435 1.00 93.56 70 ASP A CA 1
ATOM 504 C C . ASP A 1 70 ? -1.905 10.220 -0.973 1.00 93.56 70 ASP A C 1
ATOM 506 O O . ASP A 1 70 ? -1.737 11.092 -0.125 1.00 93.56 70 ASP A O 1
ATOM 510 N N . GLU A 1 71 ? -2.371 9.006 -0.664 1.00 89.75 71 GLU A N 1
ATOM 511 C CA . GLU A 1 71 ? -2.675 8.572 0.701 1.00 89.75 71 GLU A CA 1
ATOM 512 C C . GLU A 1 71 ? -1.391 8.443 1.535 1.00 89.75 71 GLU A C 1
ATOM 514 O O . GLU A 1 71 ? -1.314 8.966 2.647 1.00 89.75 71 GLU A O 1
ATOM 519 N N . LEU A 1 72 ? -0.342 7.833 0.971 1.00 89.50 72 LEU A N 1
ATOM 520 C CA . LEU A 1 72 ? 0.963 7.679 1.628 1.00 89.50 72 LEU A CA 1
ATOM 521 C C . LEU A 1 72 ? 1.720 9.002 1.818 1.00 89.50 72 LEU A C 1
ATOM 523 O O . LEU A 1 72 ? 2.556 9.110 2.719 1.00 89.50 72 LEU A O 1
ATOM 527 N N . ALA A 1 73 ? 1.455 9.996 0.971 1.00 93.44 73 ALA A N 1
ATOM 528 C CA . ALA A 1 73 ? 2.052 11.324 1.052 1.00 93.44 73 ALA A CA 1
ATOM 529 C C . ALA A 1 73 ? 1.424 12.197 2.153 1.00 93.44 73 ALA A C 1
ATOM 531 O O . ALA A 1 73 ? 1.963 13.264 2.465 1.00 93.44 73 ALA A O 1
ATOM 532 N N . GLN A 1 74 ? 0.307 11.768 2.754 1.00 94.12 74 GLN A N 1
ATOM 533 C CA . GLN A 1 74 ? -0.332 12.516 3.832 1.00 94.12 74 GLN A CA 1
ATOM 534 C C . GLN A 1 74 ? 0.550 12.571 5.094 1.00 94.12 74 GLN A C 1
ATOM 536 O O . GLN A 1 74 ? 1.363 11.676 5.345 1.00 94.12 74 GLN A O 1
ATOM 541 N N . PRO A 1 75 ? 0.400 13.610 5.936 1.00 93.38 75 PRO A N 1
ATOM 542 C CA . PRO A 1 75 ? 1.126 13.698 7.198 1.00 93.38 75 PRO A CA 1
ATOM 543 C C . PRO A 1 75 ? 0.821 12.510 8.124 1.00 93.38 75 PRO A C 1
ATOM 545 O O . PRO A 1 75 ? -0.334 12.237 8.443 1.00 93.38 75 PRO A O 1
ATOM 548 N N . MET A 1 76 ? 1.867 11.838 8.613 1.00 94.38 76 MET A N 1
ATOM 549 C CA . MET A 1 76 ? 1.749 10.721 9.556 1.00 94.38 76 MET A CA 1
ATOM 550 C C . MET A 1 76 ? 2.487 11.026 10.860 1.00 94.38 76 MET A C 1
ATOM 552 O O . MET A 1 76 ? 3.645 11.455 10.853 1.00 94.38 76 MET A O 1
ATOM 556 N N . LEU A 1 77 ? 1.847 10.728 11.987 1.00 95.12 77 LEU A N 1
ATOM 557 C CA . LEU A 1 77 ? 2.459 10.764 13.309 1.00 95.12 77 LEU A CA 1
ATOM 558 C C . LEU A 1 77 ? 3.305 9.510 13.537 1.00 95.12 77 LEU A C 1
ATOM 560 O O . LEU A 1 77 ? 2.958 8.422 13.083 1.00 95.12 77 LEU A O 1
ATOM 564 N N . ARG A 1 78 ? 4.419 9.659 14.261 1.00 93.44 78 ARG A N 1
ATOM 565 C CA . ARG A 1 78 ? 5.340 8.565 14.597 1.00 93.44 78 ARG A CA 1
ATOM 566 C C . ARG A 1 78 ? 5.234 8.254 16.088 1.00 93.44 78 ARG A C 1
ATOM 568 O O . ARG A 1 78 ? 5.868 8.937 16.888 1.00 93.44 78 ARG A O 1
ATOM 575 N N . ILE A 1 79 ? 4.435 7.258 16.468 1.00 94.38 79 ILE A N 1
A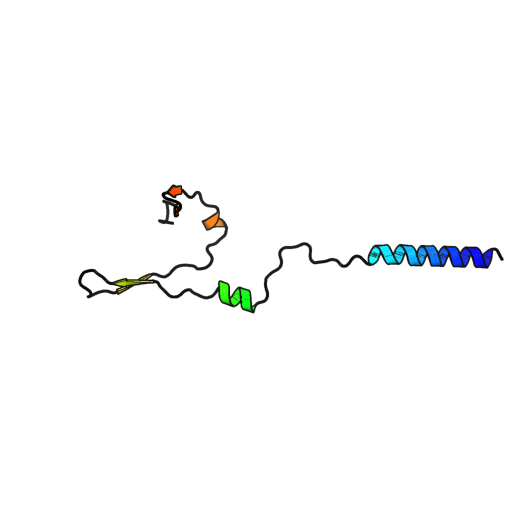TOM 576 C CA . ILE A 1 79 ? 4.145 6.929 17.876 1.00 94.38 79 ILE A CA 1
ATOM 577 C C . ILE A 1 79 ? 4.573 5.493 18.157 1.00 94.38 79 ILE A C 1
ATOM 579 O O . ILE A 1 79 ? 4.117 4.575 17.487 1.00 94.38 79 ILE A O 1
ATOM 583 N N . ALA A 1 80 ? 5.468 5.294 19.129 1.00 94.81 80 ALA A N 1
ATOM 584 C CA . ALA A 1 80 ? 5.995 3.970 19.486 1.00 94.81 80 ALA A CA 1
ATOM 585 C C . ALA A 1 80 ? 6.549 3.170 18.280 1.00 94.81 80 ALA A C 1
ATOM 587 O O . ALA A 1 80 ? 6.431 1.952 18.219 1.00 94.81 80 ALA A O 1
ATOM 588 N N . GLY A 1 81 ? 7.131 3.863 17.291 1.00 94.00 81 GLY A N 1
ATOM 589 C CA . GLY A 1 81 ? 7.637 3.250 16.054 1.00 94.00 81 GLY A CA 1
ATOM 590 C C . GLY A 1 81 ? 6.584 3.015 14.962 1.00 94.00 81 GLY A C 1
ATOM 591 O O . GLY A 1 81 ? 6.956 2.687 13.837 1.00 94.00 81 GLY A O 1
ATOM 592 N N . LEU A 1 82 ? 5.300 3.246 15.243 1.00 91.88 82 LEU A N 1
ATOM 593 C CA . LEU A 1 82 ? 4.210 3.161 14.270 1.00 91.88 82 LEU A CA 1
ATOM 594 C C . LEU A 1 82 ? 4.052 4.474 13.501 1.00 91.88 82 LEU A C 1
ATOM 596 O O . LEU A 1 82 ? 4.290 5.548 14.054 1.00 91.88 82 LEU A O 1
ATOM 600 N N . ARG A 1 83 ? 3.619 4.389 12.237 1.00 91.31 83 ARG A N 1
ATOM 601 C CA . ARG A 1 83 ? 3.207 5.544 11.425 1.00 91.31 83 ARG A CA 1
ATOM 602 C C . ARG A 1 83 ? 1.684 5.561 11.355 1.00 91.31 83 ARG A C 1
ATOM 604 O O . ARG A 1 83 ? 1.113 4.649 10.773 1.00 91.31 83 ARG A O 1
ATOM 611 N N . ILE A 1 84 ? 1.052 6.562 11.961 1.00 91.19 84 ILE A N 1
ATOM 612 C CA . ILE A 1 84 ? -0.410 6.662 12.071 1.00 91.19 84 ILE A CA 1
ATOM 613 C C . ILE A 1 84 ? -0.856 7.994 11.482 1.00 91.19 84 ILE A C 1
ATOM 615 O O . ILE A 1 84 ? -0.367 9.046 11.896 1.00 91.19 84 ILE A O 1
ATOM 619 N N . ASN A 1 85 ? -1.800 7.961 10.549 1.00 92.56 85 ASN A N 1
ATOM 620 C CA . ASN A 1 85 ? -2.529 9.145 10.132 1.00 92.56 85 ASN A CA 1
ATOM 621 C C . ASN A 1 85 ? -3.787 9.286 11.019 1.00 92.56 85 ASN A C 1
ATOM 623 O O . ASN A 1 85 ? -4.695 8.459 10.956 1.00 92.56 85 ASN A O 1
ATOM 627 N N . PRO A 1 86 ? -3.855 10.304 11.897 1.00 89.50 86 PRO A N 1
ATOM 628 C CA . PRO A 1 86 ? -4.960 10.442 12.845 1.00 89.50 86 PRO A CA 1
ATOM 629 C C . PRO A 1 86 ? -6.302 10.761 12.171 1.00 89.50 86 PRO A C 1
ATOM 631 O O . PRO A 1 86 ? -7.338 10.594 12.805 1.00 89.50 86 PRO A O 1
ATOM 634 N N . ALA A 1 87 ? -6.310 11.204 10.908 1.00 89.94 87 ALA A N 1
ATOM 635 C CA . ALA A 1 87 ? -7.545 11.488 10.182 1.00 89.94 87 ALA A CA 1
ATOM 636 C C . ALA A 1 87 ? -8.310 10.214 9.774 1.00 89.94 87 ALA A C 1
ATOM 638 O O . ALA A 1 87 ? -9.523 10.270 9.583 1.00 89.94 87 ALA A O 1
ATOM 639 N N . ASN A 1 88 ? -7.624 9.076 9.641 1.00 85.88 88 ASN A N 1
ATOM 640 C CA . ASN A 1 88 ? -8.199 7.815 9.156 1.00 85.88 88 ASN A CA 1
ATOM 641 C C . ASN A 1 88 ? -7.745 6.574 9.957 1.00 85.88 88 ASN A C 1
ATOM 643 O O . ASN A 1 88 ? -7.980 5.453 9.519 1.00 85.88 88 ASN A O 1
ATOM 647 N N . ASN A 1 89 ? -7.163 6.768 11.148 1.00 74.12 89 ASN A N 1
ATOM 648 C CA . ASN A 1 89 ? -6.629 5.730 12.046 1.00 74.12 89 ASN A CA 1
ATOM 649 C C . ASN A 1 89 ? -5.393 4.958 11.541 1.00 74.12 89 ASN A C 1
ATOM 651 O O . ASN A 1 89 ? -5.042 3.946 12.152 1.00 74.12 89 ASN A O 1
ATOM 655 N N . GLY A 1 90 ? -4.686 5.464 10.524 1.00 64.38 90 GLY A N 1
ATOM 656 C CA . GLY A 1 90 ? -3.484 4.822 9.976 1.00 64.38 90 GLY A CA 1
ATOM 657 C C . GLY A 1 90 ? -3.679 4.303 8.570 1.00 64.38 90 GLY A C 1
ATOM 658 O O . GLY A 1 90 ? -4.356 3.264 8.430 1.00 64.38 90 GLY A O 1
#

Nearest PDB structures (foldseek):
  7o9m-assembly1_a  TM=4.708E-01  e=4.079E+00  Homo sapiens
  7odt-assembly1_a  TM=4.636E-01  e=3.813E+00  Homo sapiens
  6i9r-assembly1_a  TM=4.573E-01  e=4.667E+00  Homo sapiens
  8xt3-assembly1_Lp  TM=4.347E-01  e=7.999E+00  Homo sapiens

Secondary structure (DSSP, 8-state):
-HHHHHHHHHHHHHHHHHHHT-------SPPPPPHHHHHHHSSPPPPEEEE-TTSS-EEEE---SS--HHHHTS--EEETTEEE-TTTT-

pLDDT: mean 85.62, std 10.83, range [60.28, 97.62]

Radius of gyration: 30.64 Å; Cα contacts (8 Å, |Δi|>4): 55; chains: 1; bounding box: 71×29×78 Å

Mean predicted aligned error: 11.92 Å

Solvent-accessible surface area (backbone atoms only — not comparable to full-atom values): 5936 Å² total; per-residue (Å²): 114,69,74,58,55,54,51,51,51,51,51,52,53,54,55,58,55,54,60,72,71,64,69,76,82,67,79,91,61,94,74,81,70,61,64,73,58,49,55,63,57,72,42,85,57,82,56,47,80,46,71,41,96,87,67,82,48,75,49,78,47,74,66,77,73,73,74,54,69,73,65,70,68,46,82,60,47,78,55,98,88,40,73,34,27,85,92,74,78,82

Foldseek 3Di:
DVVVVVVVVVVVVVVVVVVVPPDPPPPPDDDDDPPVVVCVQQDFDFFDWDADPVRPDIDGHGDGSDDDPVVVPDDFDQDPNDTADPVVGD

Sequence (90 aa):
MRRMTDAIGLVAVLAATAGLFAQSTASTGYLTPPKAIVDILDAEPLPMVSIGPARETIALLSRRSMPSIDELAQPMLRIAGLRINPANNG